Protein AF-A0A845E6Z1-F1 (afdb_monomer)

Solvent-accessible surface area (backbone atoms only — n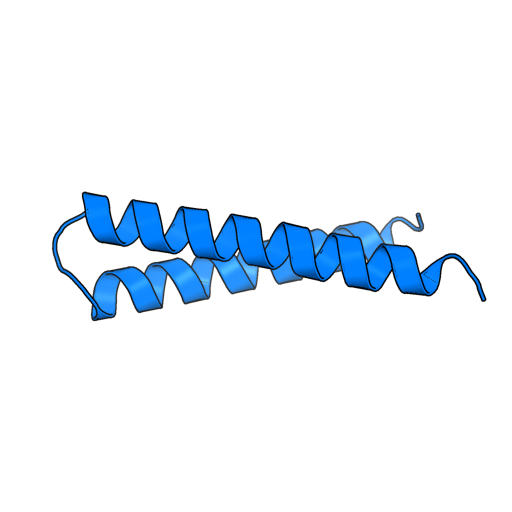ot comparable to full-atom values): 3206 Å² total; per-residue (Å²): 134,59,73,68,59,57,50,52,50,51,52,53,45,52,51,42,30,52,51,24,38,54,50,16,56,73,73,37,88,50,63,69,56,18,50,52,39,19,51,48,38,38,51,51,45,53,50,53,48,53,52,55,53,60,63,65,73,78,120

Nearest PDB structures (foldseek):
  7aqq-assembly1_f  TM=5.931E-01  e=2.678E+00  Arabidopsis thaliana
  6x89-assembly1_X1  TM=5.981E-01  e=4.564E+00  Vigna radiata
  7ard-assembly1_f  TM=5.959E-01  e=6.808E+00  Polytomella sp. Pringsheim 198.80

Secondary structure (DSSP, 8-state):
--HHHHHHHHHHHHHHHHHHHHHHHHH-S-HHHHHHHHHHHHHHHHHHHHHHHHHTT--

Sequence (59 aa):
MTRSQQIILGLALGFALFLGFLLGLSVSDQWIIVILIALGCGFITRFVLQWFFKRRSHG

Organism: NCBI:txid45668

Mean predicted aligned error: 7.97 Å

pLDDT: mean 75.56, std 10.4, range [38.75, 86.56]

Structure (mmCIF, N/CA/C/O backbone):
data_AF-A0A845E6Z1-F1
#
_entry.id   AF-A0A845E6Z1-F1
#
loop_
_atom_site.group_PDB
_atom_site.id
_atom_site.type_symbol
_atom_site.label_atom_id
_atom_site.label_alt_id
_atom_site.label_comp_id
_atom_site.label_asym_id
_atom_site.label_entity_id
_atom_site.label_seq_id
_atom_site.pdbx_PDB_ins_code
_atom_site.Cartn_x
_atom_site.Cartn_y
_atom_site.Cartn_z
_atom_site.occupancy
_atom_site.B_iso_or_equiv
_atom_site.auth_seq_id
_atom_site.auth_comp_id
_atom_site.auth_asym_id
_atom_site.auth_atom_id
_atom_site.pdbx_PDB_model_num
ATOM 1 N N . MET A 1 1 ? -16.073 5.578 14.693 1.00 50.88 1 MET A N 1
ATOM 2 C CA . MET A 1 1 ? -14.952 4.646 14.429 1.00 50.88 1 MET A CA 1
ATOM 3 C C . MET A 1 1 ? -14.125 4.525 15.693 1.00 50.88 1 MET A C 1
ATOM 5 O O . MET A 1 1 ? -13.721 5.549 16.228 1.00 50.88 1 MET A O 1
ATOM 9 N N . THR A 1 2 ? -13.902 3.315 16.202 1.00 70.44 2 THR A N 1
ATOM 10 C CA . THR A 1 2 ? -12.997 3.112 17.342 1.00 70.44 2 THR A CA 1
ATOM 11 C C . THR A 1 2 ? -11.546 3.162 16.853 1.00 70.44 2 THR A C 1
ATOM 13 O O . THR A 1 2 ? -11.243 2.665 15.768 1.00 70.44 2 THR A O 1
ATOM 16 N N . ARG A 1 3 ? -10.634 3.767 17.632 1.00 66.75 3 ARG A N 1
ATOM 17 C CA . ARG A 1 3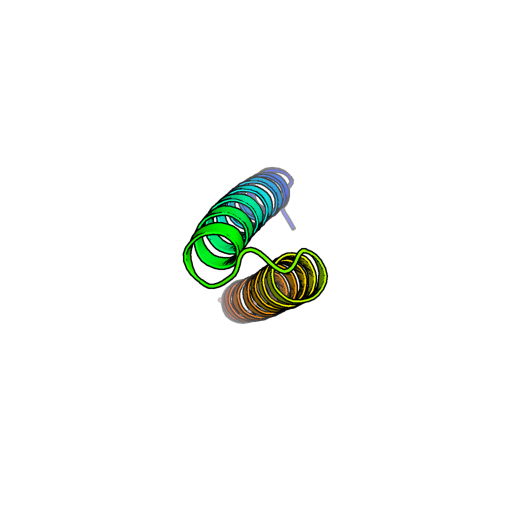 ? -9.199 3.905 17.283 1.00 66.75 3 ARG A CA 1
ATOM 18 C C . ARG A 1 3 ? -8.580 2.591 16.787 1.00 66.75 3 ARG A C 1
ATOM 20 O O . ARG A 1 3 ? -7.821 2.596 15.824 1.00 66.75 3 ARG A O 1
ATOM 27 N N . SER A 1 4 ? -8.963 1.465 17.385 1.00 70.31 4 SER A N 1
ATOM 28 C CA . SER A 1 4 ? -8.467 0.132 17.028 1.00 70.31 4 SER A CA 1
ATOM 29 C C . SER A 1 4 ? -8.817 -0.285 15.595 1.00 70.31 4 SER A C 1
ATOM 31 O O . SER A 1 4 ? -7.987 -0.870 14.908 1.00 70.31 4 SER A O 1
ATOM 33 N N . GLN A 1 5 ? -10.010 0.058 15.098 1.00 67.12 5 GLN A N 1
ATOM 34 C CA . GLN A 1 5 ? -10.409 -0.251 13.720 1.00 67.12 5 GLN A CA 1
ATOM 35 C C . GLN A 1 5 ? -9.587 0.530 12.695 1.00 67.12 5 GLN A C 1
ATOM 37 O O . GLN A 1 5 ? -9.233 -0.008 11.651 1.00 67.12 5 GLN A O 1
ATOM 42 N N . GLN A 1 6 ? -9.260 1.783 13.008 1.00 72.69 6 GLN A N 1
ATOM 43 C CA . GLN A 1 6 ? -8.478 2.655 12.136 1.00 72.69 6 GLN A CA 1
ATOM 44 C C . GLN A 1 6 ? -7.017 2.187 12.027 1.00 72.69 6 GLN A C 1
ATOM 46 O O . GLN A 1 6 ? -6.426 2.266 10.952 1.00 72.69 6 GLN A O 1
ATOM 51 N N . ILE A 1 7 ? -6.468 1.625 13.111 1.00 79.38 7 ILE A N 1
ATOM 52 C CA . ILE A 1 7 ? -5.132 1.010 13.130 1.00 79.38 7 ILE A CA 1
ATOM 53 C C . ILE A 1 7 ? -5.113 -0.274 12.291 1.00 79.38 7 ILE A C 1
ATOM 55 O O . ILE A 1 7 ? -4.227 -0.437 11.458 1.00 79.38 7 ILE A O 1
ATOM 59 N N . ILE A 1 8 ? -6.112 -1.153 12.447 1.00 79.44 8 ILE A N 1
ATOM 60 C CA . ILE A 1 8 ? -6.226 -2.387 11.645 1.00 79.44 8 ILE A CA 1
ATOM 61 C C . ILE A 1 8 ? -6.383 -2.052 10.155 1.00 79.44 8 ILE A C 1
ATOM 63 O O . ILE A 1 8 ? -5.775 -2.700 9.307 1.00 79.44 8 ILE A O 1
ATOM 67 N N . LEU A 1 9 ? -7.143 -1.000 9.840 1.00 72.69 9 LEU A N 1
ATOM 68 C CA . LEU A 1 9 ? -7.270 -0.444 8.492 1.00 72.69 9 LEU A CA 1
ATOM 69 C C . LEU A 1 9 ? -5.918 -0.022 7.922 1.00 72.69 9 LEU A C 1
ATOM 71 O O . LEU A 1 9 ? -5.579 -0.414 6.810 1.00 72.69 9 LEU A O 1
ATOM 75 N N . GLY A 1 10 ? -5.155 0.769 8.679 1.00 76.50 10 GLY A N 1
ATOM 76 C CA . GLY A 1 10 ? -3.835 1.236 8.262 1.00 76.50 10 GLY A CA 1
ATOM 77 C C . GLY A 1 10 ? -2.858 0.083 8.043 1.00 76.50 10 GLY A C 1
ATOM 78 O O . GLY A 1 10 ? -2.161 0.057 7.032 1.00 76.50 10 GLY A O 1
ATOM 79 N N . LEU A 1 11 ? -2.866 -0.904 8.943 1.00 80.56 11 LEU A N 1
ATOM 80 C CA . LEU A 1 11 ? -2.010 -2.085 8.851 1.00 80.56 11 LEU A CA 1
ATOM 81 C C . LEU A 1 11 ? -2.355 -2.941 7.622 1.00 80.56 11 LEU A C 1
ATOM 83 O O . LEU A 1 11 ? -1.463 -3.310 6.864 1.00 80.56 11 LEU A O 1
ATOM 87 N N . ALA A 1 12 ? -3.644 -3.201 7.383 1.00 77.88 12 ALA A N 1
ATOM 88 C CA . ALA A 1 12 ? -4.114 -3.948 6.217 1.00 77.88 12 ALA A CA 1
ATOM 89 C C . ALA A 1 12 ? -3.777 -3.230 4.902 1.00 77.88 12 ALA A C 1
ATOM 91 O O . ALA A 1 12 ? -3.383 -3.864 3.924 1.00 77.88 12 ALA A O 1
ATOM 92 N N . LEU A 1 13 ? -3.890 -1.901 4.890 1.00 78.94 13 LEU A N 1
ATOM 93 C CA . LEU A 1 13 ? -3.583 -1.085 3.721 1.00 78.94 13 LEU A CA 1
ATOM 94 C C . LEU A 1 13 ? -2.080 -1.077 3.420 1.00 78.94 13 LEU A C 1
ATOM 96 O O . LEU A 1 13 ? -1.696 -1.221 2.263 1.00 78.94 13 LEU A O 1
ATOM 100 N N . GLY A 1 14 ? -1.236 -0.999 4.453 1.00 79.75 14 GLY A N 1
ATOM 101 C CA . GLY A 1 14 ? 0.215 -1.139 4.320 1.00 79.75 14 GLY A CA 1
ATOM 102 C C . GLY A 1 14 ? 0.632 -2.518 3.804 1.00 79.75 14 GLY A C 1
ATOM 103 O O . GLY A 1 14 ? 1.443 -2.606 2.885 1.00 79.75 14 GLY A O 1
ATOM 104 N N . PHE A 1 15 ? 0.029 -3.589 4.328 1.00 84.00 15 PHE A N 1
ATOM 105 C CA . PHE A 1 15 ? 0.325 -4.958 3.892 1.00 84.00 15 PHE A CA 1
ATOM 106 C C . PHE A 1 15 ? -0.065 -5.196 2.428 1.00 84.00 15 PHE A C 1
ATOM 108 O O . PHE A 1 15 ? 0.696 -5.795 1.672 1.00 84.00 15 PHE A O 1
ATOM 115 N N . ALA A 1 16 ? -1.222 -4.683 2.005 1.00 78.88 16 ALA A N 1
ATOM 116 C CA . ALA A 1 16 ? -1.670 -4.797 0.622 1.00 78.88 16 ALA A CA 1
ATOM 117 C C . ALA A 1 16 ? -0.823 -3.963 -0.348 1.00 78.88 16 ALA A C 1
ATOM 119 O O . ALA A 1 16 ? -0.538 -4.420 -1.450 1.00 78.88 16 ALA A O 1
ATOM 120 N N . LEU A 1 17 ? -0.373 -2.771 0.061 1.00 78.38 17 LEU A N 1
ATOM 121 C CA . LEU A 1 17 ? 0.572 -1.970 -0.724 1.00 78.38 17 LEU A CA 1
ATOM 122 C C . LEU A 1 17 ? 1.912 -2.685 -0.888 1.00 78.38 17 LEU A C 1
ATOM 124 O O . LEU A 1 17 ? 2.467 -2.690 -1.983 1.00 78.38 17 LEU A O 1
ATOM 128 N N . PHE A 1 18 ? 2.404 -3.322 0.175 1.00 82.88 18 PHE A N 1
ATOM 129 C CA . PHE A 1 18 ? 3.643 -4.089 0.128 1.00 82.88 18 PHE A CA 1
ATOM 130 C C . PHE A 1 18 ? 3.526 -5.304 -0.803 1.00 82.88 18 PHE A C 1
ATOM 132 O O . PHE A 1 18 ? 4.373 -5.494 -1.673 1.00 82.88 18 PHE A O 1
ATOM 139 N N . LEU A 1 19 ? 2.443 -6.080 -0.688 1.00 82.12 19 LEU A N 1
ATOM 140 C CA . LEU A 1 19 ? 2.161 -7.200 -1.592 1.00 82.12 19 LEU A CA 1
ATOM 141 C C . LEU A 1 19 ? 1.968 -6.743 -3.042 1.00 82.12 19 LEU A C 1
ATOM 143 O O . LEU A 1 19 ? 2.508 -7.368 -3.949 1.00 82.12 19 LEU A O 1
ATOM 147 N N . GLY A 1 20 ? 1.237 -5.650 -3.268 1.00 78.69 20 GLY A N 1
ATOM 148 C CA . GLY A 1 20 ? 1.021 -5.081 -4.598 1.00 78.69 20 GLY A CA 1
ATOM 149 C C . GLY A 1 20 ? 2.312 -4.580 -5.244 1.00 78.69 20 GLY A C 1
ATOM 150 O O . GLY A 1 20 ? 2.497 -4.745 -6.446 1.00 78.69 20 GLY A O 1
ATOM 151 N N . PHE A 1 21 ? 3.233 -4.029 -4.451 1.00 79.44 21 PHE A N 1
ATOM 152 C CA . PHE A 1 21 ? 4.558 -3.625 -4.916 1.00 79.44 21 PHE A CA 1
ATOM 153 C C . PHE A 1 21 ? 5.438 -4.831 -5.270 1.00 79.44 21 PHE A C 1
ATOM 155 O O . PHE A 1 21 ? 6.052 -4.845 -6.335 1.00 79.44 21 PHE A O 1
ATOM 162 N N . LEU A 1 22 ? 5.447 -5.869 -4.424 1.00 81.75 22 LEU A N 1
ATOM 163 C CA . LEU A 1 22 ? 6.173 -7.115 -4.691 1.00 81.75 22 LEU A CA 1
ATOM 164 C C . LEU A 1 22 ? 5.654 -7.809 -5.960 1.00 81.75 22 LEU A C 1
ATOM 166 O O . LEU A 1 22 ? 6.435 -8.263 -6.792 1.00 81.75 22 LEU A O 1
ATOM 170 N N . LEU A 1 23 ? 4.328 -7.853 -6.123 1.00 79.62 23 LEU A N 1
ATOM 171 C CA . LEU A 1 23 ? 3.672 -8.394 -7.310 1.00 79.62 23 LEU A CA 1
ATOM 172 C C . LEU A 1 23 ? 4.011 -7.560 -8.550 1.00 79.62 23 LEU A C 1
ATOM 174 O O . LEU A 1 23 ? 4.313 -8.120 -9.596 1.00 79.62 23 LEU A O 1
ATOM 178 N N . GLY A 1 24 ? 4.006 -6.229 -8.429 1.00 80.00 24 GLY A N 1
ATOM 179 C CA . GLY A 1 24 ? 4.391 -5.323 -9.508 1.00 80.00 24 GLY A CA 1
ATOM 180 C C . GLY A 1 24 ? 5.815 -5.581 -9.995 1.00 80.00 24 GLY A C 1
ATOM 181 O O . GLY A 1 24 ? 6.015 -5.752 -11.194 1.00 80.00 24 GLY A O 1
ATOM 182 N N . LEU A 1 25 ? 6.771 -5.693 -9.066 1.00 80.69 25 LEU A N 1
ATOM 183 C CA . LEU A 1 25 ? 8.167 -6.035 -9.367 1.00 80.69 25 LEU A CA 1
ATOM 184 C C . LEU A 1 25 ? 8.309 -7.410 -10.031 1.00 80.69 25 LEU A C 1
ATOM 186 O O . LEU A 1 25 ? 9.144 -7.577 -10.909 1.00 80.69 25 LEU A O 1
ATOM 190 N N . SER A 1 26 ? 7.491 -8.390 -9.635 1.00 83.69 26 SER A N 1
ATOM 191 C CA . SER A 1 26 ? 7.511 -9.723 -10.248 1.00 83.69 26 SER A CA 1
ATOM 192 C C . SER A 1 26 ? 6.889 -9.762 -11.647 1.00 83.69 26 SER A C 1
ATOM 194 O O . SER A 1 26 ? 7.158 -10.699 -12.394 1.00 83.69 26 SER A O 1
ATOM 196 N N . VAL A 1 27 ? 6.012 -8.811 -11.979 1.00 82.19 27 VAL A N 1
ATOM 197 C CA . VAL A 1 27 ? 5.300 -8.764 -13.265 1.00 82.19 27 VAL A CA 1
ATOM 198 C C . VAL A 1 27 ? 6.083 -7.972 -14.308 1.00 82.19 27 VAL A C 1
ATOM 200 O O . VAL A 1 27 ? 5.991 -8.287 -15.494 1.00 82.19 27 VAL A O 1
ATOM 203 N N . SER A 1 28 ? 6.826 -6.937 -13.907 1.00 76.62 28 SER A N 1
ATOM 204 C CA . SER A 1 28 ? 7.577 -6.114 -14.855 1.00 76.62 28 SER A CA 1
ATOM 205 C C . SER A 1 28 ? 8.726 -5.343 -14.205 1.00 76.62 28 SER A C 1
ATOM 207 O O . SER A 1 28 ? 8.543 -4.704 -13.172 1.00 76.62 28 SER A O 1
ATOM 209 N N . ASP A 1 29 ? 9.877 -5.302 -14.881 1.00 79.50 29 ASP A N 1
ATOM 210 C CA . ASP A 1 29 ? 11.031 -4.462 -14.519 1.00 79.50 29 ASP A CA 1
ATOM 211 C C . ASP A 1 29 ? 10.810 -2.968 -14.824 1.00 79.50 29 ASP A C 1
ATOM 213 O O . ASP A 1 29 ? 11.590 -2.101 -14.419 1.00 79.50 29 ASP A O 1
ATOM 217 N N . GLN A 1 30 ? 9.744 -2.627 -15.557 1.00 84.31 30 GLN A N 1
ATOM 218 C CA . GLN A 1 30 ? 9.406 -1.235 -15.833 1.00 84.31 30 GLN A CA 1
ATOM 219 C C . GLN A 1 30 ? 8.777 -0.588 -14.598 1.00 84.31 30 GLN A C 1
ATOM 221 O O . GLN A 1 30 ? 7.607 -0.810 -14.288 1.00 84.31 30 GLN A O 1
ATOM 226 N N . TRP A 1 31 ? 9.529 0.310 -13.958 1.00 77.62 31 TRP A N 1
ATOM 227 C CA . TRP A 1 31 ? 9.105 1.086 -12.785 1.00 77.62 3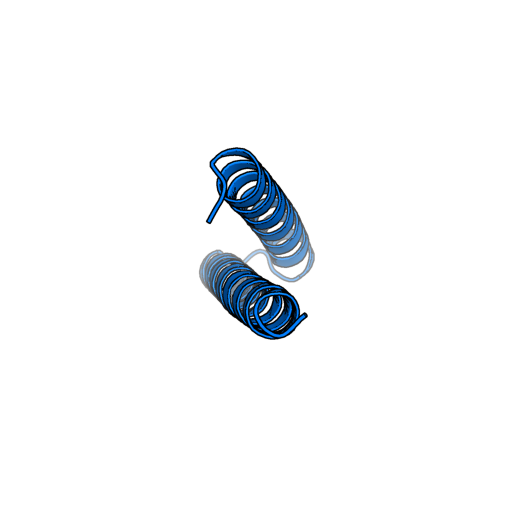1 TRP A CA 1
ATOM 228 C C . TRP A 1 31 ? 7.716 1.725 -12.917 1.00 77.62 31 TRP A C 1
ATOM 230 O O . TRP A 1 31 ? 6.959 1.762 -11.951 1.00 77.62 31 TRP A O 1
ATOM 240 N N . ILE A 1 32 ? 7.349 2.180 -14.119 1.00 84.50 32 ILE A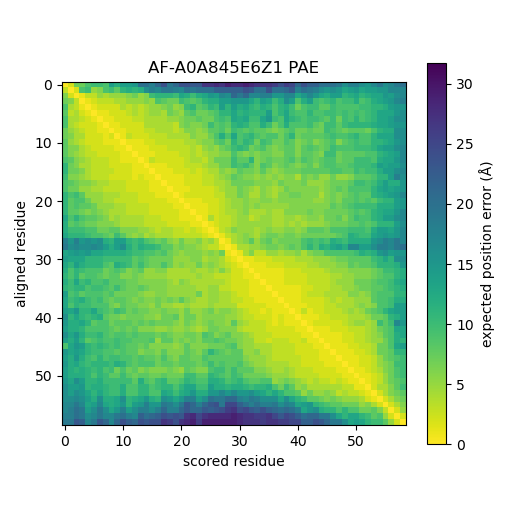 N 1
ATOM 241 C CA . ILE A 1 32 ? 6.021 2.743 -14.404 1.00 84.50 32 ILE A CA 1
ATOM 242 C C . ILE A 1 32 ? 4.911 1.715 -14.148 1.00 84.50 32 ILE A C 1
ATOM 244 O O . ILE A 1 32 ? 3.910 2.050 -13.520 1.00 84.50 32 ILE A O 1
ATOM 248 N N . ILE A 1 33 ? 5.090 0.468 -14.588 1.00 82.56 33 ILE A N 1
ATOM 249 C CA . ILE A 1 33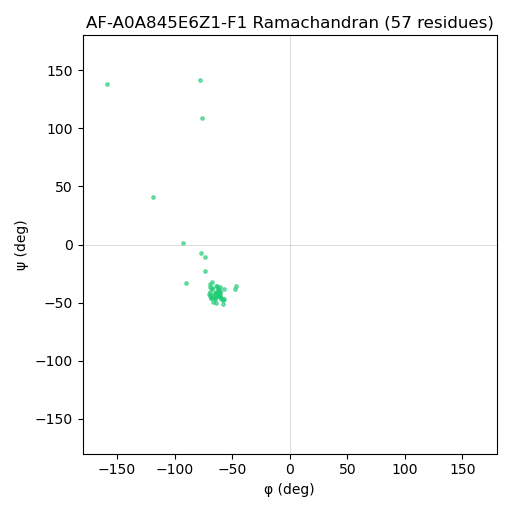 ? 4.102 -0.606 -14.429 1.00 82.56 33 ILE A CA 1
ATOM 250 C C . ILE A 1 33 ? 4.003 -1.014 -12.958 1.00 82.56 33 ILE A C 1
ATOM 252 O O . ILE A 1 33 ? 2.898 -1.138 -12.432 1.00 82.56 33 ILE A O 1
ATOM 256 N N . VAL A 1 34 ? 5.141 -1.132 -12.268 1.00 82.00 34 VAL A N 1
ATOM 257 C CA . VAL A 1 34 ? 5.188 -1.428 -10.827 1.00 82.00 34 VAL A CA 1
ATOM 258 C C . VAL A 1 34 ? 4.409 -0.381 -10.027 1.00 82.00 34 VAL A C 1
ATOM 260 O O . VAL A 1 34 ? 3.578 -0.731 -9.189 1.00 82.00 34 VAL A O 1
ATOM 263 N N . ILE A 1 35 ? 4.627 0.907 -10.313 1.00 82.12 35 ILE A N 1
ATOM 264 C CA . ILE A 1 35 ? 3.929 2.016 -9.647 1.00 82.12 35 ILE A CA 1
ATOM 265 C C . ILE A 1 35 ? 2.427 1.980 -9.952 1.00 82.12 35 ILE A C 1
ATOM 267 O O . ILE A 1 35 ? 1.615 2.179 -9.048 1.00 82.12 35 ILE A O 1
ATOM 271 N N . LEU A 1 36 ? 2.041 1.690 -11.197 1.00 86.56 36 LEU A N 1
ATOM 272 C CA . LEU A 1 36 ? 0.637 1.622 -11.607 1.00 86.56 36 LEU A CA 1
ATOM 273 C C . LEU A 1 36 ? -0.104 0.474 -10.902 1.00 86.56 36 LEU A C 1
ATOM 275 O O . LEU A 1 36 ? -1.219 0.664 -10.414 1.00 86.56 36 LEU A O 1
ATOM 279 N N . ILE A 1 37 ? 0.542 -0.689 -10.775 1.00 83.81 37 ILE A N 1
ATOM 280 C CA . ILE A 1 37 ? 0.020 -1.848 -10.039 1.00 83.81 37 ILE A CA 1
ATOM 281 C C . ILE A 1 37 ? -0.063 -1.545 -8.541 1.00 83.81 37 ILE A C 1
ATOM 283 O O . ILE A 1 37 ? -1.095 -1.812 -7.926 1.00 83.81 37 ILE A O 1
ATOM 287 N N . ALA A 1 38 ? 0.973 -0.947 -7.947 1.00 80.75 38 ALA A N 1
ATOM 288 C CA . ALA A 1 38 ? 0.980 -0.590 -6.530 1.00 80.75 38 ALA A CA 1
ATOM 289 C C . ALA A 1 38 ? -0.130 0.423 -6.186 1.00 80.75 38 ALA A C 1
ATOM 291 O O . ALA A 1 38 ? -0.854 0.242 -5.203 1.00 80.75 38 ALA A O 1
ATOM 292 N N . LEU A 1 39 ? -0.324 1.448 -7.027 1.00 83.19 39 LEU A N 1
ATOM 293 C CA . LEU A 1 39 ? -1.417 2.415 -6.891 1.00 83.19 39 LEU A CA 1
ATOM 294 C C . LEU A 1 39 ? -2.787 1.751 -7.063 1.00 83.19 39 LEU A C 1
ATOM 296 O O . LEU A 1 39 ? -3.682 1.990 -6.250 1.00 83.19 39 LEU A O 1
ATOM 300 N N . GLY A 1 40 ? -2.948 0.886 -8.069 1.00 85.56 40 GLY A N 1
ATOM 301 C CA . GLY A 1 40 ? -4.182 0.131 -8.291 1.00 85.56 40 GLY A CA 1
ATOM 302 C C . GLY A 1 40 ? -4.530 -0.766 -7.103 1.00 85.56 40 GLY A C 1
ATOM 303 O O . GLY A 1 40 ? -5.656 -0.739 -6.607 1.00 85.56 40 GLY A O 1
ATOM 304 N N . CYS A 1 41 ? -3.545 -1.491 -6.572 1.00 83.38 41 CYS A N 1
ATOM 305 C CA . CYS A 1 41 ? -3.712 -2.365 -5.416 1.00 83.38 41 CYS A CA 1
ATOM 306 C C . CYS A 1 41 ? -4.071 -1.568 -4.151 1.00 83.38 41 CYS A C 1
ATOM 308 O O . CYS A 1 41 ? -5.004 -1.930 -3.429 1.00 83.38 41 CYS A O 1
ATOM 310 N N . GLY A 1 42 ? -3.413 -0.427 -3.917 1.00 78.88 42 GLY A N 1
ATOM 311 C CA . GLY A 1 42 ? -3.752 0.487 -2.826 1.00 78.88 42 GLY A CA 1
ATOM 312 C C . GLY A 1 42 ? -5.177 1.044 -2.936 1.00 78.88 42 GLY A C 1
ATOM 313 O O . GLY A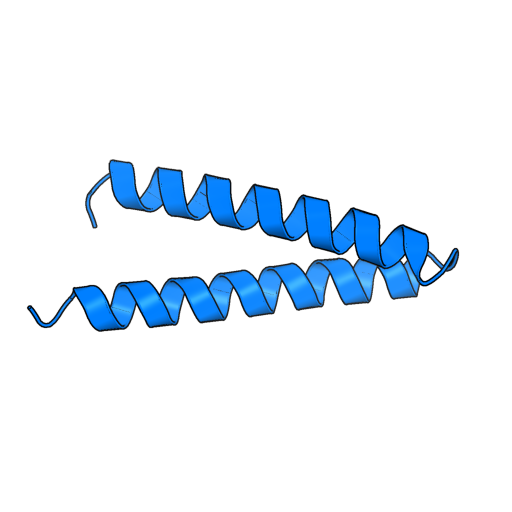 1 42 ? -5.899 1.099 -1.937 1.00 78.88 42 GLY A O 1
ATOM 314 N N . PHE A 1 43 ? -5.620 1.400 -4.147 1.00 82.75 43 PHE A N 1
ATOM 315 C CA . PHE A 1 43 ? -6.967 1.919 -4.395 1.00 82.75 43 PHE A CA 1
ATOM 316 C C . PHE A 1 43 ? -8.047 0.851 -4.179 1.00 82.75 43 PHE A C 1
ATOM 318 O O . PHE A 1 43 ? -9.022 1.099 -3.468 1.00 82.75 43 PHE A O 1
ATOM 325 N N . ILE A 1 44 ? -7.837 -0.357 -4.715 1.00 83.44 44 ILE A N 1
ATOM 326 C CA . ILE A 1 44 ? -8.719 -1.517 -4.508 1.00 83.44 44 ILE A CA 1
ATOM 327 C C . ILE A 1 44 ? -8.825 -1.830 -3.020 1.00 83.44 44 ILE A C 1
ATOM 329 O O . ILE A 1 44 ? -9.924 -1.977 -2.494 1.00 83.44 44 ILE A O 1
ATOM 333 N N . THR A 1 45 ? -7.695 -1.863 -2.315 1.00 79.69 45 THR A N 1
ATOM 334 C CA . THR A 1 45 ? -7.665 -2.134 -0.877 1.00 79.69 45 THR A CA 1
ATOM 335 C C . THR A 1 45 ? -8.476 -1.098 -0.110 1.00 79.69 45 THR A C 1
ATOM 337 O O . THR A 1 45 ? -9.333 -1.454 0.696 1.00 79.69 45 THR A O 1
ATOM 340 N N . ARG A 1 46 ? -8.287 0.194 -0.407 1.00 76.25 46 ARG A N 1
ATOM 341 C CA . ARG A 1 46 ? -9.052 1.282 0.216 1.00 76.25 46 ARG A CA 1
ATOM 342 C C . ARG A 1 46 ? -10.553 1.151 -0.057 1.00 76.25 46 ARG A C 1
ATOM 344 O O . ARG A 1 46 ? -11.347 1.352 0.860 1.00 76.25 46 ARG A O 1
ATOM 351 N N . PHE A 1 47 ? -10.931 0.773 -1.276 1.00 81.12 47 PHE A N 1
ATOM 352 C CA . PHE A 1 47 ? -12.322 0.556 -1.671 1.00 81.12 47 PHE A CA 1
ATOM 353 C C . PHE A 1 47 ? -12.951 -0.640 -0.943 1.00 81.12 47 PHE A C 1
ATOM 355 O O 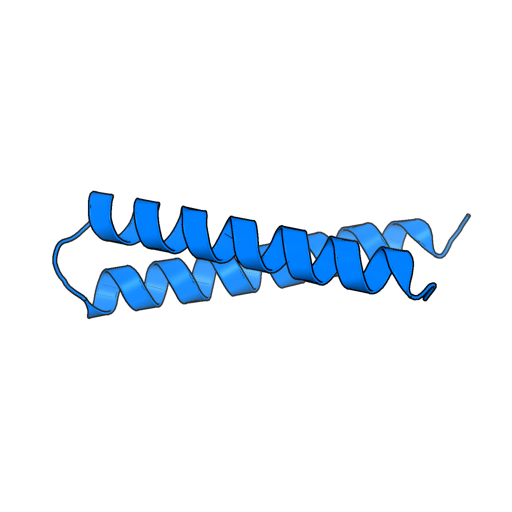. PHE 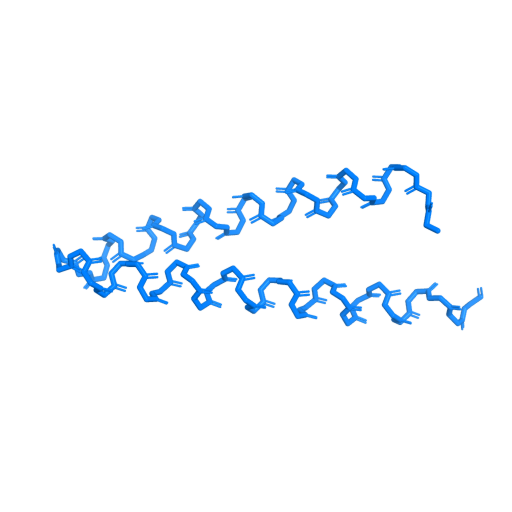A 1 47 ? -14.013 -0.502 -0.337 1.00 81.12 47 PHE A O 1
ATOM 362 N N . VAL A 1 48 ? -12.274 -1.793 -0.929 1.00 79.62 48 VAL A N 1
ATOM 363 C CA . VAL A 1 48 ? -12.727 -3.018 -0.249 1.00 79.62 48 VAL A CA 1
ATOM 364 C C . VAL A 1 48 ? -12.874 -2.780 1.249 1.00 79.62 48 VAL A C 1
ATOM 366 O O . VAL A 1 48 ? -13.891 -3.152 1.833 1.00 79.62 48 VAL A O 1
ATOM 369 N N . LEU A 1 49 ? -11.904 -2.105 1.869 1.00 72.88 49 LEU A N 1
ATOM 370 C CA . LEU A 1 49 ? -11.969 -1.754 3.282 1.00 72.88 49 LEU A CA 1
ATOM 371 C C . LEU A 1 49 ? -13.118 -0.785 3.571 1.00 72.88 49 LEU A C 1
ATOM 373 O O . LEU A 1 49 ? -13.930 -1.072 4.445 1.00 72.88 49 LEU A O 1
ATOM 377 N N . GLN A 1 50 ? -13.260 0.317 2.829 1.00 73.12 50 GLN A N 1
ATOM 378 C CA . GLN A 1 50 ? -14.398 1.228 3.016 1.00 73.12 50 GLN A CA 1
ATOM 379 C C . GLN A 1 50 ? -15.743 0.514 2.850 1.00 73.12 50 GLN A C 1
ATOM 381 O O . GLN A 1 50 ? -16.668 0.766 3.619 1.00 73.12 50 GLN A O 1
ATOM 386 N N . TRP A 1 51 ? -15.846 -0.411 1.899 1.00 75.38 51 TRP A N 1
ATOM 387 C CA . TRP A 1 51 ? -17.053 -1.194 1.665 1.00 75.38 51 TRP A CA 1
ATOM 388 C C . TRP A 1 51 ? -17.358 -2.175 2.808 1.00 75.38 51 TRP A C 1
ATOM 390 O O . TRP A 1 51 ? -18.497 -2.239 3.278 1.00 75.38 51 TRP A O 1
ATOM 400 N N . PHE A 1 52 ? -16.348 -2.882 3.326 1.00 71.12 52 PHE A N 1
ATOM 401 C CA . PHE A 1 52 ? -16.495 -3.769 4.487 1.00 71.12 52 PHE A CA 1
ATOM 402 C C . PHE A 1 52 ? -16.879 -2.999 5.754 1.00 71.12 52 PHE A C 1
ATOM 404 O O . PHE A 1 52 ? -17.770 -3.412 6.499 1.00 71.12 52 PHE A O 1
ATOM 411 N N . PHE A 1 53 ? -16.241 -1.851 5.987 1.00 67.56 53 PHE A N 1
ATOM 412 C CA . PHE A 1 53 ? -16.547 -0.989 7.125 1.00 67.56 53 PHE A CA 1
ATOM 413 C C . PHE A 1 53 ? -17.939 -0.363 7.016 1.00 67.56 53 PHE A C 1
ATOM 415 O O . PHE A 1 53 ? -18.656 -0.307 8.014 1.00 67.56 53 PHE A O 1
ATOM 422 N N . LYS A 1 54 ? -18.367 0.026 5.809 1.00 65.75 54 LYS A N 1
ATOM 423 C CA . LYS A 1 54 ? -19.721 0.535 5.558 1.00 65.75 54 LYS A CA 1
ATOM 424 C C . LYS A 1 54 ? -20.795 -0.518 5.850 1.00 65.75 54 LYS A C 1
ATOM 426 O O . LYS A 1 54 ? -21.831 -0.170 6.406 1.00 65.75 54 LYS A O 1
ATOM 431 N N . ARG A 1 55 ? -20.536 -1.803 5.575 1.00 57.12 55 ARG A N 1
ATOM 432 C CA . ARG A 1 55 ? -21.446 -2.905 5.953 1.00 57.12 55 ARG A CA 1
ATOM 433 C C . ARG A 1 55 ? -21.547 -3.139 7.462 1.00 57.12 55 ARG A C 1
ATOM 435 O O . ARG A 1 55 ? -22.601 -3.533 7.938 1.00 57.12 55 ARG A O 1
ATOM 442 N N . ARG A 1 56 ? -20.478 -2.897 8.225 1.00 53.69 56 ARG A N 1
ATOM 443 C CA . 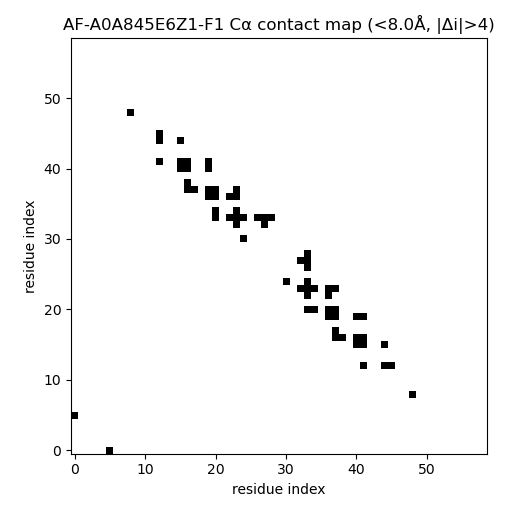ARG A 1 56 ? -20.445 -3.100 9.688 1.00 53.69 56 ARG A CA 1
ATOM 444 C C . ARG A 1 56 ? -21.146 -2.001 10.499 1.00 53.69 56 ARG A C 1
ATOM 446 O O . ARG A 1 56 ? -21.257 -2.161 11.707 1.00 53.69 56 ARG A O 1
ATOM 453 N N . SER A 1 57 ? -21.588 -0.904 9.878 1.00 51.00 57 SER A N 1
ATOM 454 C CA . SER A 1 57 ? -22.225 0.227 10.578 1.00 51.00 57 SER A CA 1
ATOM 455 C C . SER A 1 57 ? -23.761 0.145 10.658 1.00 51.00 57 SER A C 1
ATOM 457 O O . SER A 1 57 ? -24.373 1.074 11.173 1.00 51.00 57 SER A O 1
ATOM 459 N N . HIS A 1 58 ? -24.382 -0.918 10.136 1.00 41.81 58 HIS A N 1
ATOM 460 C CA . HIS A 1 58 ? -25.839 -1.143 10.132 1.00 41.81 58 HIS A CA 1
ATOM 461 C C . HIS A 1 58 ? -26.221 -2.430 10.896 1.00 41.81 58 HIS A C 1
ATOM 463 O O . HIS A 1 58 ? -27.049 -3.210 10.429 1.00 41.81 58 HIS A O 1
ATOM 469 N N . GLY A 1 59 ? -25.573 -2.689 12.033 1.00 38.75 59 GLY A N 1
ATOM 470 C CA . GLY A 1 59 ? -25.898 -3.797 12.937 1.00 38.75 59 GLY A CA 1
ATOM 471 C C . GLY A 1 59 ? -26.106 -3.286 14.346 1.00 38.75 59 GLY A C 1
ATOM 472 O O . GLY A 1 59 ? -25.211 -2.537 14.798 1.00 38.75 59 GLY A O 1
#

Radius of gyration: 13.69 Å; Cα contacts (8 Å, |Δi|>4): 34; chains: 1; bounding box: 37×14×33 Å

Foldseek 3Di:
DDPVLVVVLVVQLVVQLVVQLVVQVVVDPPPVSSVVSSVVSSVVSVVVSVVVVVVVVPD